Protein AF-A0A7W0UMM7-F1 (afdb_monomer_lite)

Foldseek 3Di:
DDPVVVVCVVCVVVVVVVVCVVCVVVVDDDDDLVCLLVVQLVVLVVQLVVLVVQLVVCLVVLNLLSNLLSLLSNLQSVLSNQLSCQRDPPNHHDDCSVVVSNVVSNVRSVVSNVVSVDDDDSVRSNVSSVCVVVSD

pLDDT: mean 94.92, std 5.72, range [56.31, 98.69]

Radius of gyration: 19.01 Å; chains: 1; bounding box: 50×21×58 Å

Secondary structure (DSSP, 8-state):
--HHHHHHHHHHHHHHHHHHHH-GGGS-----HHHHHHHHHHHHHHHHHHHHHHHHHHHHHT-HHHHHHHHHHHHHHHHHHHHHHT-BTTTBSS-HHHHHHHHHHHHHHHHHHHHHTS---HHHHHHHHHTHHHH-

Structure (mmCIF, N/CA/C/O backbone):
data_AF-A0A7W0UMM7-F1
#
_entry.id   AF-A0A7W0UMM7-F1
#
loop_
_atom_site.group_PDB
_atom_site.id
_atom_site.type_symbol
_atom_site.label_atom_id
_atom_site.label_alt_id
_atom_site.label_comp_id
_atom_site.label_asym_id
_atom_site.label_entity_id
_atom_site.label_seq_id
_atom_site.pdbx_PDB_ins_code
_atom_site.Cartn_x
_atom_site.Cartn_y
_atom_site.Cartn_z
_atom_site.occupancy
_atom_site.B_iso_or_equiv
_atom_site.auth_seq_id
_atom_site.auth_comp_id
_atom_site.auth_asym_id
_atom_site.auth_atom_id
_atom_site.pdbx_PDB_model_num
ATOM 1 N N . MET A 1 1 ? -28.914 4.547 -7.474 1.00 56.31 1 MET A N 1
ATOM 2 C CA . MET A 1 1 ? -27.833 3.928 -8.275 1.00 56.31 1 MET A CA 1
ATOM 3 C C . MET A 1 1 ? -28.280 2.514 -8.608 1.00 56.31 1 MET A C 1
ATOM 5 O O . MET A 1 1 ? -28.517 1.747 -7.685 1.00 56.31 1 MET A O 1
ATOM 9 N N . HIS A 1 2 ? -28.552 2.213 -9.879 1.00 72.81 2 HIS A N 1
ATOM 10 C CA . HIS A 1 2 ? -29.173 0.945 -10.286 1.00 72.81 2 HIS A CA 1
ATOM 11 C C . HIS A 1 2 ? -28.124 -0.168 -10.393 1.00 72.81 2 HIS A C 1
ATOM 13 O O . HIS A 1 2 ? -26.994 0.102 -10.780 1.00 72.81 2 HIS A O 1
ATOM 19 N N . ALA A 1 3 ? -28.489 -1.417 -10.091 1.00 77.25 3 ALA A N 1
ATOM 20 C CA . ALA A 1 3 ? -27.581 -2.573 -10.102 1.00 77.25 3 ALA A CA 1
ATOM 21 C C . ALA A 1 3 ? -26.721 -2.695 -11.382 1.00 77.25 3 ALA A C 1
ATOM 23 O O . ALA A 1 3 ? -25.572 -3.124 -11.310 1.00 77.25 3 ALA A O 1
ATOM 24 N N . GLY A 1 4 ? -27.227 -2.234 -12.532 1.00 80.69 4 GLY A N 1
ATOM 25 C CA . GLY A 1 4 ? -26.484 -2.200 -13.795 1.00 80.69 4 GLY A CA 1
ATOM 26 C C . GLY A 1 4 ? -25.197 -1.363 -13.768 1.00 80.69 4 GLY A C 1
ATOM 27 O O . GLY A 1 4 ? -24.229 -1.744 -14.418 1.00 80.69 4 GLY A O 1
ATOM 28 N N . SER A 1 5 ? -25.124 -0.281 -12.979 1.00 85.50 5 SER A N 1
ATOM 29 C CA . SER A 1 5 ? -23.888 0.514 -12.868 1.00 85.50 5 SER A CA 1
ATOM 30 C C . SER A 1 5 ? -22.787 -0.242 -12.126 1.00 85.50 5 SER A C 1
ATOM 32 O O . SER A 1 5 ? -21.617 -0.118 -12.467 1.00 85.50 5 SER A O 1
ATOM 34 N N . TRP A 1 6 ? -23.154 -1.059 -11.138 1.00 89.62 6 TRP A N 1
ATOM 35 C CA . TRP A 1 6 ? -22.200 -1.881 -10.393 1.00 89.62 6 TRP A CA 1
ATOM 36 C C . TRP A 1 6 ? -21.677 -3.042 -11.228 1.00 89.62 6 TRP A C 1
ATOM 38 O O . TRP A 1 6 ? -20.475 -3.291 -11.234 1.00 89.62 6 TRP A O 1
ATOM 48 N N . VAL A 1 7 ? -22.559 -3.699 -11.987 1.00 92.12 7 VAL A N 1
ATOM 49 C CA . VAL A 1 7 ? -22.153 -4.742 -12.938 1.00 92.12 7 VAL A CA 1
ATOM 50 C C . VAL A 1 7 ? -21.175 -4.174 -13.963 1.00 92.12 7 VAL A C 1
ATOM 52 O O . VAL A 1 7 ? -20.139 -4.784 -14.198 1.00 92.12 7 VAL A O 1
ATOM 55 N N . ALA A 1 8 ? -21.449 -2.988 -14.515 1.00 90.19 8 ALA A N 1
ATOM 56 C CA . ALA A 1 8 ? -20.543 -2.339 -15.458 1.00 90.19 8 ALA A CA 1
ATOM 57 C C . ALA A 1 8 ? -19.160 -2.052 -14.845 1.00 90.19 8 ALA A C 1
ATOM 59 O O . ALA A 1 8 ? -18.150 -2.373 -15.463 1.00 90.19 8 ALA A O 1
ATOM 60 N N . VAL A 1 9 ? -19.096 -1.510 -13.622 1.00 92.00 9 VAL A N 1
ATOM 61 C CA . VAL A 1 9 ? -17.823 -1.220 -12.933 1.00 92.00 9 VAL A CA 1
ATOM 62 C C . VAL A 1 9 ? -17.019 -2.493 -12.655 1.00 92.00 9 VAL A C 1
ATOM 64 O O . VAL A 1 9 ? -15.811 -2.510 -12.870 1.00 92.00 9 VAL A O 1
ATOM 67 N N . VAL A 1 10 ? -17.676 -3.567 -12.209 1.00 93.25 10 VAL A N 1
ATOM 68 C CA . VAL A 1 10 ? -17.012 -4.846 -11.903 1.00 93.25 10 VAL A CA 1
ATOM 69 C C . VAL A 1 10 ? -16.582 -5.580 -13.175 1.00 93.25 10 VAL A C 1
ATOM 71 O O . VAL A 1 10 ? -15.513 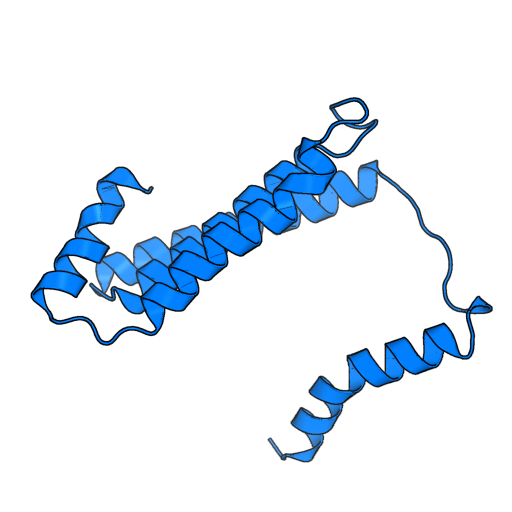-6.186 -13.204 1.00 93.25 10 VAL A O 1
ATOM 74 N N . ALA A 1 11 ? -17.389 -5.520 -14.236 1.00 95.19 11 ALA A N 1
ATOM 75 C CA . ALA A 1 11 ? -17.085 -6.175 -15.504 1.00 95.19 11 ALA A CA 1
ATOM 76 C C . ALA A 1 11 ? -16.024 -5.424 -16.321 1.00 95.19 11 ALA A C 1
ATOM 78 O O . ALA A 1 11 ? -15.288 -6.061 -17.070 1.00 95.19 11 ALA A O 1
ATOM 79 N N . ALA A 1 12 ? -15.913 -4.100 -16.173 1.00 95.56 12 ALA A N 1
ATOM 80 C CA . ALA A 1 12 ? -14.977 -3.265 -16.927 1.00 95.56 12 ALA A CA 1
ATOM 81 C C . ALA A 1 12 ? -13.528 -3.801 -16.972 1.00 95.56 12 ALA A C 1
ATOM 83 O O . ALA A 1 12 ? -13.017 -3.944 -18.084 1.00 95.56 12 ALA A O 1
ATOM 84 N N . PRO A 1 13 ? -12.858 -4.151 -15.850 1.00 94.31 13 PRO A N 1
ATOM 85 C CA . PRO A 1 13 ? -11.493 -4.683 -15.902 1.00 94.31 13 PRO A CA 1
ATOM 86 C C . PRO A 1 13 ? -11.396 -6.024 -16.643 1.00 94.31 13 PRO A C 1
ATOM 88 O O . PRO A 1 13 ? -10.423 -6.251 -17.356 1.00 94.31 13 PRO A O 1
ATOM 91 N N . LEU A 1 14 ? -12.407 -6.894 -16.535 1.00 96.69 14 LEU A N 1
ATOM 92 C CA . LEU A 1 14 ? -12.436 -8.179 -17.245 1.00 96.69 14 LEU A CA 1
ATOM 93 C C . LEU A 1 14 ? -12.659 -7.992 -18.749 1.00 96.69 14 LEU A C 1
ATOM 95 O O . LEU A 1 14 ? -12.030 -8.671 -19.556 1.00 96.69 14 LEU A O 1
ATOM 99 N N . VAL A 1 15 ? -13.534 -7.057 -19.129 1.00 95.94 15 VAL A N 1
ATOM 100 C CA . VAL A 1 15 ? -13.762 -6.685 -20.531 1.00 95.94 15 VAL A CA 1
ATOM 101 C C . VAL A 1 15 ? -12.495 -6.083 -21.127 1.00 95.94 15 VAL A C 1
ATOM 103 O O . VAL A 1 15 ? -12.089 -6.495 -22.209 1.00 95.94 15 VAL A O 1
ATOM 106 N N . LEU A 1 16 ? -11.843 -5.158 -20.417 1.00 94.44 16 LEU A N 1
ATOM 107 C CA . LEU A 1 16 ? -10.578 -4.569 -20.851 1.00 94.44 16 LEU A CA 1
ATOM 108 C C . LEU A 1 16 ? -9.497 -5.641 -21.026 1.00 94.44 16 LEU A C 1
ATOM 110 O O . LEU A 1 16 ? -8.862 -5.684 -22.074 1.00 94.44 16 LEU A O 1
ATOM 114 N N . LEU A 1 17 ? -9.343 -6.549 -20.057 1.00 94.81 17 LEU A N 1
ATOM 115 C CA . LEU A 1 17 ? -8.419 -7.677 -20.169 1.00 94.81 17 LEU A CA 1
ATOM 116 C C . LEU A 1 17 ? -8.727 -8.540 -21.402 1.00 94.81 17 LEU A C 1
ATOM 118 O O . LEU A 1 17 ? -7.828 -8.849 -22.177 1.00 94.81 17 LEU A O 1
ATOM 122 N N . GLY A 1 18 ? -9.997 -8.891 -21.624 1.00 96.50 18 GLY A N 1
ATOM 123 C CA . GLY A 1 18 ? -10.417 -9.654 -22.800 1.00 96.50 18 GLY A CA 1
ATOM 124 C C . GLY A 1 18 ? -10.115 -8.937 -24.120 1.00 96.50 18 GLY A C 1
ATOM 125 O O . GLY A 1 18 ? -9.688 -9.576 -25.079 1.00 96.50 18 GLY A O 1
ATOM 126 N N . LEU A 1 19 ? -10.282 -7.612 -24.165 1.00 96.06 19 LEU A N 1
ATOM 127 C CA . LEU A 1 19 ? -9.939 -6.790 -25.327 1.00 96.06 19 LEU A CA 1
ATOM 128 C C . LEU A 1 19 ? -8.431 -6.773 -25.595 1.00 96.06 19 LEU A C 1
ATOM 130 O O . LEU A 1 19 ? -8.038 -6.976 -26.742 1.00 96.06 19 LEU A O 1
ATOM 134 N N . LEU A 1 20 ? -7.602 -6.577 -24.563 1.00 94.56 20 LEU A N 1
ATOM 135 C CA . LEU A 1 20 ? -6.140 -6.578 -24.690 1.00 94.56 20 LEU A CA 1
ATOM 136 C C . LEU A 1 20 ? -5.626 -7.943 -25.168 1.00 94.56 20 LEU A C 1
ATOM 138 O O . LEU A 1 20 ? -4.843 -8.010 -26.112 1.00 94.56 20 LEU A O 1
ATOM 142 N N . LEU A 1 21 ? -6.154 -9.039 -24.611 1.00 95.44 21 LEU A N 1
ATOM 143 C CA . LEU A 1 21 ? -5.821 -10.399 -25.051 1.00 95.44 21 LEU A CA 1
ATOM 144 C C . LEU A 1 21 ? -6.257 -10.673 -26.500 1.00 95.44 21 LEU A C 1
ATOM 146 O O . LEU A 1 21 ? -5.540 -11.333 -27.249 1.00 95.44 21 LEU A O 1
ATOM 150 N N . ALA A 1 22 ? -7.427 -10.174 -26.912 1.00 97.38 22 ALA A N 1
ATOM 151 C CA . ALA A 1 22 ? -7.937 -10.356 -28.272 1.00 97.38 22 ALA A CA 1
ATOM 152 C C . ALA A 1 22 ? -7.240 -9.456 -29.306 1.00 97.38 22 ALA A C 1
ATOM 154 O O . ALA A 1 22 ? -7.233 -9.774 -30.499 1.00 97.38 22 ALA A O 1
ATOM 155 N N . ARG A 1 23 ? -6.694 -8.312 -28.880 1.00 96.12 23 ARG A N 1
ATOM 156 C CA . ARG A 1 23 ? -6.062 -7.304 -29.741 1.00 96.12 23 ARG A CA 1
ATOM 157 C C . ARG A 1 23 ? -4.750 -6.790 -29.132 1.00 96.12 23 ARG A C 1
ATOM 159 O O . ARG A 1 23 ? -4.676 -5.606 -28.822 1.00 96.12 23 ARG A O 1
ATOM 166 N N . PRO A 1 24 ? -3.680 -7.604 -29.072 1.00 92.00 24 PRO A N 1
ATOM 167 C CA . PRO A 1 24 ? -2.415 -7.195 -28.449 1.00 92.00 24 PRO A CA 1
ATOM 168 C C . PRO A 1 24 ? -1.807 -5.916 -29.040 1.00 92.00 24 PRO A C 1
ATOM 170 O O . PRO A 1 24 ? -1.120 -5.184 -28.353 1.00 92.00 24 PRO A O 1
ATOM 173 N N . ALA A 1 25 ? -2.108 -5.591 -30.303 1.00 92.50 25 ALA A N 1
ATOM 174 C CA . ALA A 1 25 ? -1.627 -4.372 -30.957 1.00 92.50 25 ALA A CA 1
ATOM 175 C C . ALA A 1 25 ? -2.121 -3.054 -30.320 1.00 92.50 25 ALA A C 1
ATOM 177 O O . ALA A 1 25 ? -1.598 -1.997 -30.664 1.00 92.50 25 ALA A O 1
ATOM 178 N N . ILE A 1 26 ? -3.143 -3.089 -29.454 1.00 92.44 26 ILE A N 1
ATOM 179 C CA . ILE A 1 26 ? -3.578 -1.906 -28.690 1.00 92.44 26 ILE A CA 1
ATOM 180 C C . ILE A 1 26 ? -2.856 -1.789 -27.339 1.00 92.44 26 ILE A C 1
ATOM 182 O O . ILE A 1 26 ? -2.980 -0.755 -26.686 1.00 92.44 26 ILE A O 1
ATOM 186 N N . ASP A 1 27 ? -2.132 -2.833 -26.926 1.00 89.81 27 ASP A N 1
ATOM 187 C CA . ASP A 1 27 ? -1.292 -2.846 -25.732 1.00 89.81 27 ASP A CA 1
ATOM 188 C C . ASP A 1 27 ? 0.075 -2.266 -26.105 1.00 89.81 27 ASP A C 1
ATOM 190 O O . ASP A 1 27 ? 0.967 -2.954 -26.599 1.00 89.81 27 ASP A O 1
ATOM 194 N N . LEU A 1 28 ? 0.179 -0.941 -26.020 1.00 88.12 28 LEU A N 1
ATOM 195 C CA . LEU A 1 28 ? 1.401 -0.231 -26.374 1.00 88.12 28 LEU A CA 1
ATOM 196 C C . LEU A 1 28 ? 2.399 -0.318 -25.221 1.00 88.12 28 LEU A C 1
ATOM 198 O O . LEU A 1 28 ? 2.102 0.120 -24.108 1.00 88.12 28 LEU A O 1
ATOM 202 N N . ASP A 1 29 ? 3.607 -0.788 -25.518 1.00 84.19 29 ASP A N 1
ATOM 203 C CA . ASP A 1 29 ? 4.694 -0.826 -24.547 1.00 84.19 29 ASP A CA 1
ATOM 204 C C . ASP A 1 29 ? 5.167 0.595 -24.221 1.00 84.19 29 ASP A C 1
ATOM 206 O O . ASP A 1 29 ? 5.786 1.289 -25.035 1.00 84.19 29 ASP A O 1
ATOM 210 N N . TRP A 1 30 ? 4.885 1.034 -22.998 1.00 87.56 30 TRP A N 1
ATOM 211 C CA . TRP A 1 30 ? 5.480 2.229 -22.421 1.00 87.56 30 TRP A CA 1
ATOM 212 C C . TRP A 1 30 ? 6.241 1.858 -21.154 1.00 87.56 30 TRP A C 1
ATOM 214 O O . TRP A 1 30 ? 5.651 1.638 -20.097 1.00 87.56 30 TRP A O 1
ATOM 224 N N . GLU A 1 31 ? 7.568 1.829 -21.258 1.00 87.62 31 GLU A N 1
ATOM 225 C CA . GLU A 1 31 ? 8.455 1.595 -20.123 1.00 87.62 31 GLU A CA 1
ATOM 226 C C . GLU A 1 31 ? 9.278 2.854 -19.828 1.00 87.62 31 GLU A C 1
ATOM 228 O O . GLU A 1 31 ? 10.081 3.315 -20.641 1.00 87.62 31 GLU A O 1
ATOM 233 N N . ASN A 1 32 ? 9.071 3.440 -18.646 1.00 94.25 32 ASN A N 1
ATOM 234 C CA . ASN A 1 32 ? 9.857 4.571 -18.164 1.00 94.25 32 ASN A CA 1
ATOM 235 C C . ASN A 1 32 ? 10.043 4.474 -16.644 1.00 94.25 32 ASN A C 1
ATOM 237 O O . ASN A 1 32 ? 9.127 4.751 -15.866 1.00 94.25 32 ASN A 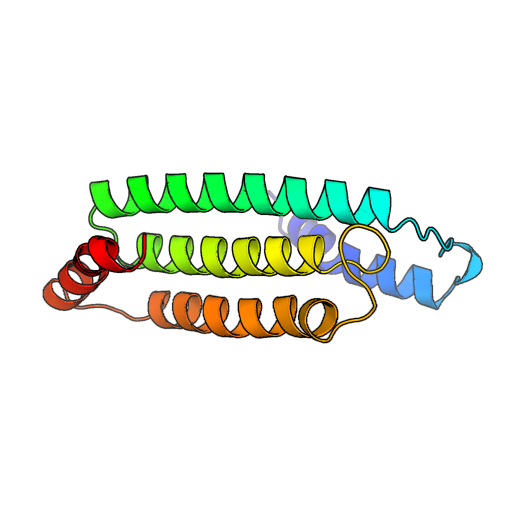O 1
ATOM 241 N N . GLN A 1 33 ? 11.247 4.089 -16.222 1.00 93.50 33 GLN A N 1
ATOM 242 C CA . GLN A 1 33 ?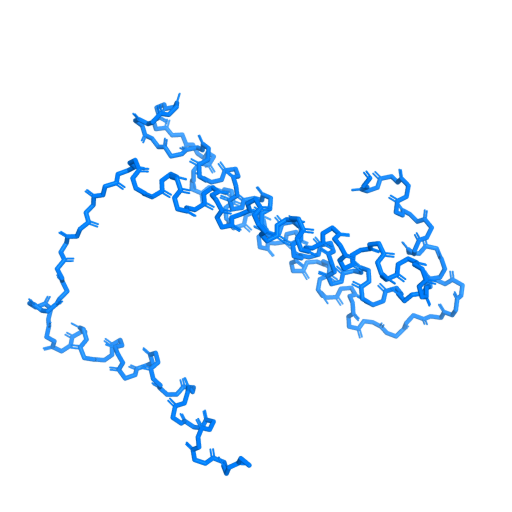 11.555 3.805 -14.818 1.00 93.50 33 GLN A CA 1
ATOM 243 C C . GLN A 1 33 ? 11.512 5.066 -13.941 1.00 93.50 33 GLN A C 1
ATOM 245 O O . GLN A 1 33 ? 11.075 5.000 -12.795 1.00 93.50 33 GLN A O 1
ATOM 250 N N . GLN A 1 34 ? 11.864 6.237 -14.479 1.00 96.44 34 GLN A N 1
ATOM 251 C CA . GLN A 1 34 ? 11.743 7.516 -13.774 1.00 96.44 34 GLN A CA 1
ATOM 252 C C . GLN A 1 34 ? 10.277 7.905 -13.556 1.00 96.44 34 GLN A C 1
ATOM 254 O O . GLN A 1 34 ? 9.917 8.351 -12.466 1.00 96.44 34 GLN A O 1
ATOM 259 N N . ALA A 1 35 ? 9.420 7.726 -14.564 1.00 96.62 35 ALA A N 1
ATOM 260 C CA . ALA A 1 35 ? 7.991 7.983 -14.433 1.00 96.62 35 ALA A CA 1
ATOM 261 C C . ALA A 1 35 ? 7.353 7.020 -13.422 1.00 96.62 35 ALA A C 1
ATOM 263 O O . ALA A 1 35 ? 6.642 7.477 -12.528 1.00 96.62 35 ALA A O 1
ATOM 264 N N . HIS A 1 36 ? 7.669 5.719 -13.502 1.00 95.75 36 HIS A N 1
ATOM 265 C CA . HIS A 1 36 ? 7.251 4.712 -12.517 1.00 95.75 36 HIS A CA 1
ATOM 266 C C . HIS A 1 36 ? 7.663 5.116 -11.101 1.00 95.75 36 HIS A C 1
ATOM 268 O O . HIS A 1 36 ? 6.817 5.193 -10.212 1.00 95.75 36 HIS A O 1
ATOM 274 N N . PHE A 1 37 ? 8.938 5.462 -10.905 1.00 97.62 37 PHE A N 1
ATOM 275 C CA . PHE A 1 37 ? 9.471 5.872 -9.610 1.00 97.62 37 PHE A CA 1
ATOM 276 C C . PHE A 1 37 ? 8.672 7.028 -9.001 1.00 97.62 37 PHE A C 1
ATOM 278 O O . PHE A 1 37 ? 8.166 6.904 -7.887 1.00 97.62 37 PHE A O 1
ATOM 285 N N . TRP A 1 38 ? 8.517 8.143 -9.722 1.00 98.19 38 TRP A N 1
ATOM 286 C CA . TRP A 1 38 ? 7.878 9.336 -9.160 1.00 98.19 38 TRP A CA 1
ATOM 287 C C . TRP A 1 38 ? 6.368 9.180 -8.983 1.00 98.19 38 TRP A C 1
ATOM 289 O O . TRP A 1 38 ? 5.829 9.637 -7.974 1.00 98.19 38 TRP A O 1
ATOM 299 N N . LEU A 1 39 ? 5.686 8.515 -9.921 1.00 98.00 39 LEU A N 1
ATOM 300 C CA . LEU A 1 39 ? 4.248 8.269 -9.818 1.00 98.00 39 LEU A CA 1
ATOM 301 C C . LEU A 1 39 ? 3.933 7.340 -8.646 1.00 98.00 39 LEU A C 1
ATOM 303 O O . LEU A 1 39 ? 3.079 7.663 -7.819 1.00 98.00 39 LEU A O 1
ATOM 307 N N . VAL A 1 40 ? 4.642 6.214 -8.544 1.00 97.94 40 VAL A N 1
ATOM 308 C CA . VAL A 1 40 ? 4.390 5.220 -7.497 1.00 97.94 40 VAL A CA 1
ATOM 309 C C . VAL A 1 40 ? 4.815 5.757 -6.132 1.00 97.94 40 VAL A C 1
ATOM 311 O O . VAL A 1 40 ? 4.056 5.620 -5.174 1.00 97.94 40 VAL A O 1
ATOM 314 N N . LEU A 1 41 ? 5.960 6.443 -6.030 1.00 98.44 41 LEU A N 1
ATOM 315 C CA . LEU A 1 41 ? 6.399 7.060 -4.775 1.00 98.44 41 LEU A CA 1
ATOM 316 C C . LEU A 1 41 ? 5.438 8.165 -4.315 1.00 98.44 41 LEU A C 1
ATOM 318 O O . LEU A 1 41 ? 5.085 8.219 -3.138 1.00 98.44 41 LEU A O 1
ATOM 322 N N . GLY A 1 42 ? 4.977 9.022 -5.232 1.00 98.69 42 GLY A N 1
ATOM 323 C CA . GLY A 1 42 ? 4.010 10.078 -4.929 1.00 98.69 42 GLY A CA 1
ATOM 324 C C . GLY A 1 42 ? 2.663 9.517 -4.466 1.00 98.69 42 GLY A C 1
ATOM 325 O O . GLY A 1 42 ? 2.124 9.957 -3.447 1.00 98.69 42 GLY A O 1
ATOM 326 N N . ALA A 1 43 ? 2.148 8.499 -5.161 1.00 98.44 43 ALA A N 1
ATOM 327 C CA . ALA A 1 43 ? 0.923 7.806 -4.771 1.00 98.44 43 ALA A CA 1
ATOM 328 C C . ALA A 1 43 ? 1.068 7.114 -3.406 1.00 98.44 43 ALA A C 1
ATOM 330 O O . ALA A 1 43 ? 0.186 7.244 -2.556 1.00 98.44 43 ALA A O 1
ATOM 331 N N . ALA A 1 44 ? 2.193 6.435 -3.166 1.00 98.56 44 ALA A N 1
ATOM 332 C CA . ALA A 1 44 ? 2.505 5.794 -1.893 1.00 98.56 44 ALA A CA 1
ATOM 333 C C . ALA A 1 44 ? 2.582 6.806 -0.741 1.00 98.56 44 ALA A C 1
ATOM 335 O O . ALA A 1 44 ? 1.985 6.582 0.313 1.00 98.56 44 ALA A O 1
ATOM 336 N N . ALA A 1 45 ? 3.256 7.941 -0.944 1.00 98.62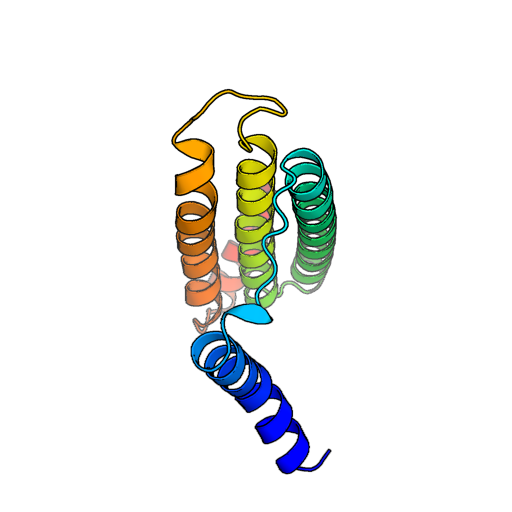 45 ALA A N 1
ATOM 337 C CA . ALA A 1 45 ? 3.366 9.001 0.054 1.00 98.62 45 ALA A CA 1
ATOM 338 C C . ALA A 1 45 ? 1.996 9.607 0.395 1.00 98.62 45 ALA A C 1
ATOM 340 O O . ALA A 1 45 ? 1.651 9.737 1.572 1.00 98.62 45 ALA A O 1
ATOM 341 N N . LEU A 1 46 ? 1.181 9.912 -0.622 1.00 98.69 46 LEU A N 1
ATOM 342 C CA . LEU A 1 46 ? -0.176 10.421 -0.427 1.00 98.69 46 LEU A CA 1
ATOM 343 C C . LEU A 1 46 ? -1.059 9.404 0.310 1.00 98.69 46 LEU A C 1
ATOM 345 O O . LEU A 1 46 ? -1.721 9.754 1.286 1.00 98.69 46 LEU A O 1
ATOM 349 N N . ALA A 1 47 ? -1.046 8.140 -0.116 1.00 98.12 47 ALA A N 1
ATOM 350 C CA . ALA A 1 47 ? -1.815 7.075 0.523 1.00 98.12 47 ALA A CA 1
ATOM 351 C C . ALA A 1 47 ? -1.376 6.841 1.977 1.00 98.12 47 ALA A C 1
ATOM 353 O O . ALA A 1 47 ? -2.226 6.685 2.853 1.00 98.12 47 ALA A O 1
ATOM 354 N N . THR A 1 48 ? -0.071 6.900 2.255 1.00 98.31 48 THR A N 1
ATOM 355 C CA . THR A 1 48 ? 0.473 6.803 3.617 1.00 98.31 48 THR A CA 1
ATOM 356 C C . THR A 1 48 ? -0.018 7.963 4.482 1.00 98.31 48 THR A C 1
ATOM 358 O O . THR A 1 48 ? -0.477 7.742 5.602 1.00 98.31 48 THR A O 1
ATOM 361 N N . ALA A 1 49 ? 0.006 9.196 3.963 1.00 98.31 49 ALA A N 1
ATOM 362 C CA . ALA A 1 49 ? -0.486 10.375 4.676 1.00 98.31 49 ALA A CA 1
ATOM 363 C C . ALA A 1 49 ? -1.993 10.288 4.979 1.00 98.31 49 ALA A C 1
ATOM 365 O O . ALA A 1 49 ? -2.429 10.605 6.088 1.00 98.31 49 ALA A O 1
ATOM 366 N N . LEU A 1 50 ? -2.795 9.808 4.023 1.00 98.19 50 LEU A N 1
ATOM 367 C CA . LEU A 1 50 ? -4.222 9.557 4.231 1.00 98.19 50 LEU A CA 1
ATOM 368 C C . LEU A 1 50 ? -4.451 8.442 5.259 1.00 98.19 50 LEU A C 1
ATOM 370 O O . LEU A 1 50 ? -5.256 8.615 6.174 1.00 98.19 50 LEU A O 1
ATOM 374 N N . GLY A 1 51 ? -3.711 7.335 5.171 1.00 97.69 51 GLY A N 1
ATOM 375 C CA . GLY A 1 51 ? -3.747 6.253 6.156 1.00 97.69 51 GLY A CA 1
ATOM 376 C C . GLY A 1 51 ? -3.403 6.749 7.562 1.00 97.69 51 GLY A C 1
ATOM 377 O O . GLY A 1 51 ? -4.109 6.442 8.524 1.00 97.69 51 GLY A O 1
ATOM 378 N N . TRP A 1 52 ? -2.390 7.609 7.683 1.00 98.00 52 TRP A N 1
ATOM 379 C CA . TRP A 1 52 ? -2.040 8.270 8.938 1.00 98.00 52 TRP A CA 1
ATOM 380 C C . TRP A 1 52 ? -3.176 9.151 9.470 1.00 98.00 52 TRP A C 1
ATOM 382 O O . TRP A 1 52 ? -3.529 9.072 10.650 1.00 98.00 52 TRP A O 1
ATOM 392 N N . ALA A 1 53 ? -3.803 9.959 8.612 1.00 98.12 53 ALA A N 1
ATOM 393 C CA . ALA A 1 53 ? -4.946 10.782 8.999 1.00 98.12 53 ALA A CA 1
ATOM 394 C C . ALA A 1 53 ? -6.125 9.925 9.502 1.00 98.12 53 ALA A C 1
ATOM 396 O O . ALA A 1 53 ? -6.733 10.246 10.529 1.00 98.12 53 ALA A O 1
ATOM 397 N N . VAL A 1 54 ? -6.404 8.794 8.841 1.00 98.00 54 VAL A N 1
ATOM 398 C CA . VAL A 1 54 ? -7.412 7.818 9.285 1.00 98.00 54 VAL A CA 1
ATOM 399 C C . VAL A 1 54 ? -7.026 7.209 10.633 1.00 98.00 54 VAL A C 1
ATOM 401 O O . VAL A 1 54 ? -7.879 7.123 11.513 1.00 98.00 54 VAL A O 1
ATOM 404 N N . SER A 1 55 ? -5.755 6.867 10.849 1.00 97.62 55 SER A N 1
ATOM 405 C CA . SER A 1 55 ? -5.261 6.375 12.142 1.00 97.62 55 SER A CA 1
ATOM 406 C C . SER A 1 55 ? -5.504 7.387 13.266 1.00 97.62 55 SER A C 1
ATOM 408 O O . SER A 1 55 ? -6.057 7.050 14.317 1.00 97.62 55 SER A O 1
ATOM 410 N N . VAL A 1 56 ? -5.173 8.664 13.047 1.00 97.56 56 VAL A N 1
ATOM 411 C CA . VAL A 1 56 ? -5.457 9.739 14.012 1.00 97.56 56 VAL A CA 1
ATOM 412 C C . VAL A 1 56 ? -6.955 9.809 14.322 1.00 97.56 56 VAL A C 1
ATOM 414 O O . VAL A 1 56 ? -7.342 9.877 15.493 1.00 97.56 56 VAL A O 1
ATOM 417 N N . ALA A 1 57 ? -7.803 9.757 13.296 1.00 97.50 57 ALA A N 1
ATOM 418 C CA . ALA A 1 57 ? -9.252 9.786 13.446 1.00 97.50 57 ALA A CA 1
ATOM 419 C C . ALA A 1 57 ? -9.799 8.553 14.195 1.00 97.50 57 ALA A C 1
ATOM 421 O O . ALA A 1 57 ? -10.690 8.699 15.037 1.00 97.50 57 ALA A O 1
ATOM 422 N N . ALA A 1 58 ? -9.252 7.365 13.930 1.00 97.12 58 ALA A N 1
ATOM 423 C CA . ALA A 1 58 ? -9.616 6.113 14.585 1.00 97.12 58 ALA A CA 1
ATOM 424 C C . ALA A 1 58 ? -9.279 6.139 16.078 1.00 97.12 58 ALA A C 1
ATOM 426 O O . ALA A 1 58 ? -10.132 5.839 16.916 1.00 97.12 58 ALA A O 1
ATOM 427 N N . ARG A 1 59 ? -8.073 6.605 16.431 1.00 95.94 59 ARG A N 1
ATOM 428 C CA . ARG A 1 59 ? -7.637 6.744 17.830 1.00 95.94 59 ARG A CA 1
ATOM 429 C C . ARG A 1 59 ? -8.514 7.719 18.609 1.00 95.94 59 ARG A C 1
ATOM 431 O O . ARG A 1 59 ? -8.937 7.400 19.717 1.00 95.94 59 ARG A O 1
ATOM 438 N N . ARG A 1 60 ? -8.863 8.868 18.014 1.00 96.06 60 ARG A N 1
ATOM 439 C CA . ARG A 1 60 ? -9.773 9.852 18.636 1.00 96.06 60 ARG A CA 1
ATOM 440 C C . ARG A 1 60 ? -11.160 9.272 18.921 1.00 96.06 60 ARG A C 1
ATOM 442 O O . ARG A 1 60 ? -11.760 9.608 19.937 1.00 96.06 60 ARG A O 1
ATOM 449 N N . ARG A 1 61 ? -11.658 8.392 18.047 1.00 95.44 61 ARG A N 1
ATOM 450 C CA . ARG A 1 61 ? -12.951 7.707 18.214 1.00 95.44 61 ARG A CA 1
ATOM 451 C C . ARG A 1 61 ? -12.87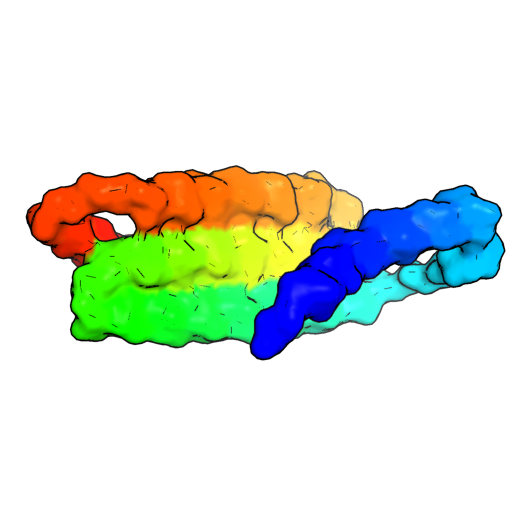2 6.423 19.041 1.00 95.44 61 ARG A C 1
ATOM 453 O O . ARG A 1 61 ? -13.914 5.858 19.349 1.00 95.44 61 ARG A O 1
ATOM 460 N N . ARG A 1 62 ? -11.666 5.983 19.424 1.00 95.06 62 ARG A N 1
ATOM 461 C CA . ARG A 1 62 ? -11.408 4.671 20.045 1.00 95.06 62 ARG A CA 1
ATOM 462 C C . ARG A 1 62 ? -11.959 3.510 19.204 1.00 95.06 62 ARG A C 1
ATOM 464 O O . ARG A 1 62 ? -12.425 2.510 19.742 1.00 95.06 62 ARG A O 1
ATOM 471 N N . ASP A 1 63 ? -11.884 3.652 17.883 1.00 97.00 63 ASP A N 1
ATOM 472 C CA . ASP A 1 63 ? -12.341 2.649 16.925 1.00 97.00 63 ASP A CA 1
ATOM 473 C C . ASP A 1 63 ? -11.174 1.737 16.523 1.00 97.00 63 ASP A C 1
ATOM 475 O O . ASP A 1 63 ? -10.332 2.090 15.693 1.00 97.00 63 ASP A O 1
ATOM 479 N N . ALA A 1 64 ? -11.115 0.556 17.142 1.00 97.38 64 ALA A N 1
ATOM 480 C CA . ALA A 1 64 ? -10.063 -0.426 16.893 1.00 97.38 64 ALA A CA 1
ATOM 481 C C . ALA A 1 64 ? -10.102 -0.994 15.468 1.00 97.38 64 ALA A C 1
ATOM 483 O O . ALA A 1 64 ? -9.051 -1.250 14.883 1.00 97.38 64 ALA A O 1
ATOM 484 N N . ARG A 1 65 ? -11.299 -1.166 14.892 1.00 97.50 65 ARG A N 1
ATOM 485 C CA . ARG A 1 65 ? -11.462 -1.695 13.534 1.00 97.50 65 ARG A CA 1
ATOM 486 C C . ARG A 1 65 ? -10.905 -0.704 12.526 1.00 97.50 65 ARG A C 1
ATOM 488 O O . ARG A 1 65 ? -10.083 -1.077 11.693 1.00 97.50 65 ARG A O 1
ATOM 495 N N . LEU A 1 66 ? -11.304 0.562 12.638 1.00 97.50 66 LEU A N 1
ATOM 496 C CA . LEU A 1 66 ? -10.806 1.612 11.756 1.00 97.50 66 LEU A CA 1
ATOM 497 C C . LEU A 1 66 ? -9.293 1.815 11.917 1.00 97.50 66 LEU A C 1
ATOM 499 O O . LEU A 1 66 ? -8.600 2.057 10.932 1.00 97.50 66 LEU A O 1
ATOM 503 N N . PHE A 1 67 ? -8.766 1.662 13.136 1.00 98.31 67 PHE A N 1
ATOM 504 C CA . PHE A 1 67 ? -7.328 1.726 13.381 1.00 98.31 67 PHE A CA 1
ATOM 505 C C . PHE A 1 67 ? -6.576 0.587 12.674 1.00 98.31 67 PHE A C 1
ATOM 507 O O . PHE A 1 67 ? -5.613 0.855 11.960 1.00 98.31 67 PHE A O 1
ATOM 514 N N . LEU A 1 68 ? -7.045 -0.660 12.777 1.00 98.38 68 LEU A N 1
ATOM 515 C CA . LEU A 1 68 ? -6.445 -1.798 12.067 1.00 98.38 68 LEU A CA 1
ATOM 516 C C . LEU A 1 68 ? -6.503 -1.624 10.544 1.00 98.38 68 LEU A C 1
ATOM 518 O O . LEU A 1 68 ? -5.504 -1.843 9.867 1.00 98.38 68 LEU A O 1
ATOM 522 N N . ILE A 1 69 ? -7.629 -1.148 10.005 1.00 98.19 69 ILE A N 1
ATOM 523 C CA . ILE A 1 69 ? -7.733 -0.815 8.577 1.00 98.19 69 ILE A CA 1
ATOM 524 C C . ILE A 1 69 ? -6.719 0.266 8.191 1.00 98.19 69 ILE A C 1
ATOM 526 O O . ILE A 1 69 ? -6.042 0.134 7.175 1.00 98.19 69 ILE A O 1
ATOM 530 N N . SER A 1 70 ? -6.548 1.307 9.011 1.00 98.25 70 SER A N 1
ATOM 531 C CA . SER A 1 70 ? -5.551 2.348 8.738 1.00 98.25 70 SER A CA 1
ATOM 532 C C . SER A 1 70 ? -4.122 1.796 8.688 1.00 98.25 70 SER A C 1
ATOM 534 O O . SER A 1 70 ? -3.362 2.169 7.798 1.00 98.25 70 SER A O 1
ATOM 536 N N . LEU A 1 71 ? -3.778 0.847 9.567 1.00 98.38 71 LEU A N 1
ATOM 537 C CA . LEU A 1 71 ? -2.486 0.160 9.544 1.00 98.38 71 LEU A CA 1
ATOM 538 C C . LEU A 1 71 ? -2.331 -0.727 8.309 1.00 98.38 71 LEU A C 1
ATOM 540 O O . LEU A 1 71 ? -1.247 -0.761 7.739 1.00 98.38 71 LEU A O 1
ATOM 544 N N . ALA A 1 72 ? -3.399 -1.387 7.851 1.00 98.38 72 ALA A N 1
ATOM 545 C CA . ALA A 1 72 ? -3.374 -2.141 6.600 1.00 98.38 72 ALA A CA 1
ATOM 546 C C . ALA A 1 72 ? -3.028 -1.232 5.406 1.00 98.38 72 ALA A C 1
ATOM 548 O O . ALA A 1 72 ? -2.144 -1.558 4.613 1.00 98.38 72 ALA A O 1
ATOM 549 N N . PHE A 1 73 ? -3.660 -0.056 5.318 1.00 97.62 73 PHE A N 1
ATOM 550 C CA . PHE A 1 73 ? -3.362 0.933 4.278 1.00 97.62 73 PHE A CA 1
ATOM 551 C C . PHE A 1 73 ? -1.940 1.483 4.385 1.00 97.62 73 PHE A C 1
ATOM 553 O O . PHE A 1 73 ? -1.244 1.547 3.372 1.00 97.62 73 PHE A O 1
ATOM 560 N N . ILE A 1 74 ? -1.485 1.853 5.586 1.00 98.44 74 ILE A N 1
ATOM 561 C CA . ILE A 1 74 ? -0.118 2.350 5.807 1.00 98.44 74 ILE A CA 1
ATOM 562 C C . ILE A 1 74 ? 0.908 1.269 5.462 1.00 98.44 74 ILE A C 1
ATOM 564 O O . ILE A 1 74 ? 1.886 1.568 4.791 1.00 98.44 74 ILE A O 1
ATOM 568 N N . ALA A 1 75 ? 0.686 0.013 5.857 1.00 98.50 75 ALA A N 1
ATOM 569 C CA . ALA A 1 75 ? 1.580 -1.086 5.512 1.00 98.50 75 ALA A CA 1
ATOM 570 C C . ALA A 1 75 ? 1.645 -1.274 3.992 1.00 98.50 75 ALA A C 1
ATOM 572 O O . ALA A 1 75 ? 2.725 -1.221 3.410 1.00 98.50 75 ALA A O 1
ATOM 573 N N . SER A 1 76 ? 0.495 -1.410 3.327 1.00 98.31 76 SER A N 1
ATOM 574 C CA . SER A 1 76 ? 0.456 -1.591 1.874 1.00 98.31 76 SER A CA 1
ATOM 575 C C . SER A 1 76 ? 1.104 -0.422 1.125 1.00 98.31 76 SER A C 1
ATOM 577 O O . SER A 1 76 ? 1.879 -0.650 0.200 1.00 98.31 76 SER A O 1
ATOM 579 N N . SER A 1 77 ? 0.809 0.823 1.510 1.00 98.44 77 SER A N 1
ATOM 580 C CA . SER A 1 77 ? 1.361 2.012 0.846 1.00 98.44 77 SER A CA 1
ATOM 581 C C . SER A 1 77 ? 2.829 2.264 1.192 1.00 98.44 77 SER A C 1
ATOM 583 O O . SER A 1 77 ? 3.595 2.636 0.311 1.00 98.44 77 SER A O 1
ATOM 585 N N . GLY A 1 78 ? 3.261 1.986 2.421 1.00 98.31 78 GLY A N 1
ATOM 586 C CA . GLY A 1 78 ? 4.664 2.068 2.821 1.00 98.31 78 GLY A CA 1
ATOM 587 C C . GLY A 1 78 ? 5.532 1.091 2.030 1.00 98.31 78 GLY A C 1
ATOM 588 O O . GLY A 1 78 ? 6.548 1.489 1.467 1.00 98.31 78 GLY A O 1
ATOM 589 N N . PHE A 1 79 ? 5.097 -0.164 1.894 1.00 98.62 79 PHE A N 1
ATOM 590 C CA . PHE A 1 79 ? 5.787 -1.150 1.059 1.00 98.62 79 PHE A CA 1
ATOM 591 C C . PHE A 1 79 ? 5.711 -0.826 -0.440 1.00 98.62 79 PHE A C 1
ATOM 593 O O . PHE A 1 79 ? 6.686 -1.057 -1.149 1.00 98.62 79 PHE A O 1
ATOM 600 N N . LEU A 1 80 ? 4.622 -0.220 -0.924 1.00 98.25 80 LEU A N 1
ATOM 601 C CA . LEU A 1 80 ? 4.570 0.327 -2.285 1.00 98.25 80 LEU A CA 1
ATOM 602 C C . LEU A 1 80 ? 5.604 1.453 -2.482 1.00 98.25 80 LEU A C 1
ATOM 604 O O . LEU A 1 80 ? 6.253 1.531 -3.522 1.00 98.25 80 LEU A O 1
ATOM 608 N N . GLY A 1 81 ? 5.807 2.292 -1.465 1.00 98.38 81 GLY A N 1
ATOM 609 C CA . GLY A 1 81 ? 6.873 3.290 -1.443 1.00 98.38 81 GLY A CA 1
ATOM 610 C C . GLY A 1 81 ? 8.261 2.650 -1.473 1.00 98.38 81 GLY A C 1
ATOM 611 O O . GLY A 1 81 ? 9.108 3.082 -2.246 1.00 98.38 81 GLY A O 1
ATOM 612 N N . LEU A 1 82 ? 8.486 1.578 -0.703 1.00 98.31 82 LEU A N 1
ATOM 613 C CA . LEU A 1 82 ? 9.735 0.807 -0.757 1.00 98.31 82 LEU A CA 1
ATOM 614 C C . LEU A 1 82 ? 9.968 0.183 -2.138 1.00 98.31 82 LEU A C 1
ATOM 616 O O . LEU A 1 82 ? 11.089 0.233 -2.631 1.00 98.31 82 LEU A O 1
ATOM 620 N N . HIS A 1 83 ? 8.925 -0.346 -2.782 1.00 98.19 83 HIS A N 1
ATOM 621 C CA . HIS A 1 83 ? 8.988 -0.830 -4.162 1.00 98.19 83 HIS A CA 1
ATOM 622 C C . HIS A 1 83 ? 9.429 0.288 -5.117 1.00 98.19 83 HIS A C 1
ATOM 624 O O . HIS A 1 83 ? 10.358 0.095 -5.896 1.00 98.19 83 HIS A O 1
ATOM 630 N N . ALA A 1 84 ? 8.832 1.480 -5.008 1.00 97.94 84 ALA A N 1
ATOM 631 C CA . ALA A 1 84 ? 9.234 2.627 -5.817 1.00 97.94 84 ALA A CA 1
ATOM 632 C C . ALA A 1 84 ? 10.698 3.016 -5.565 1.00 97.94 84 ALA A C 1
ATOM 634 O O . ALA A 1 84 ? 11.464 3.139 -6.516 1.00 97.94 84 ALA A O 1
ATOM 635 N N . LEU A 1 85 ? 11.120 3.126 -4.300 1.00 98.06 85 LEU A N 1
ATOM 636 C CA . LEU A 1 85 ? 12.510 3.427 -3.933 1.00 98.06 85 LEU A CA 1
ATOM 637 C C . LEU A 1 85 ? 13.501 2.369 -4.437 1.00 98.06 85 LEU A C 1
ATOM 639 O O . LEU A 1 85 ? 14.648 2.695 -4.735 1.00 98.06 85 LEU A O 1
ATOM 643 N N . ALA A 1 86 ? 13.049 1.121 -4.554 1.00 98.00 86 ALA A N 1
ATOM 644 C CA . ALA A 1 86 ? 13.823 -0.000 -5.056 1.00 98.00 86 ALA A CA 1
ATOM 645 C C . ALA A 1 86 ? 13.842 -0.120 -6.589 1.00 98.00 86 ALA A C 1
ATOM 647 O O . ALA A 1 86 ? 14.503 -1.026 -7.097 1.00 98.00 86 ALA A O 1
ATOM 648 N N . THR A 1 87 ? 13.156 0.765 -7.324 1.00 97.12 87 THR A N 1
ATOM 649 C CA . THR A 1 87 ? 13.131 0.749 -8.797 1.00 97.12 87 THR A CA 1
ATOM 650 C C . THR A 1 87 ? 14.560 0.785 -9.349 1.00 97.12 87 THR A C 1
ATOM 652 O O . THR A 1 87 ? 15.297 1.741 -9.059 1.00 97.12 87 THR A O 1
ATOM 655 N N . PRO A 1 88 ? 14.974 -0.231 -10.133 1.00 96.38 88 PRO A N 1
ATOM 656 C CA . PRO A 1 88 ? 16.297 -0.254 -10.737 1.00 96.38 88 PRO A CA 1
ATOM 657 C C . PRO A 1 88 ? 16.564 0.983 -11.604 1.00 96.38 88 PRO A C 1
ATOM 659 O O . PRO A 1 88 ? 15.641 1.592 -12.133 1.00 96.38 88 PRO A O 1
ATOM 662 N N . SER A 1 89 ? 17.840 1.346 -11.737 1.00 95.62 89 SER A N 1
ATOM 663 C CA . SER A 1 89 ? 18.365 2.472 -12.534 1.00 95.62 89 SER A CA 1
ATOM 664 C C . SER A 1 89 ? 18.005 3.894 -12.076 1.00 95.62 89 SER A C 1
ATOM 666 O O . SER A 1 89 ? 18.567 4.852 -12.608 1.00 95.62 89 SER A O 1
ATOM 668 N N . VAL A 1 90 ? 17.139 4.059 -11.069 1.00 95.69 90 VAL A N 1
ATOM 669 C CA . VAL A 1 90 ? 16.840 5.383 -10.494 1.00 95.69 90 VAL A CA 1
ATOM 670 C C . VAL A 1 90 ? 17.727 5.669 -9.286 1.00 95.69 90 VAL A C 1
ATOM 672 O O . VAL A 1 90 ? 18.528 6.600 -9.320 1.00 95.69 90 VAL A O 1
ATOM 675 N N . LEU A 1 91 ? 17.599 4.862 -8.227 1.00 96.06 91 LEU A N 1
ATOM 676 C CA . LEU A 1 91 ? 18.412 4.982 -7.008 1.00 96.06 91 LEU A CA 1
ATOM 677 C C . LEU A 1 91 ? 19.312 3.767 -6.768 1.00 96.06 91 LEU A C 1
ATOM 679 O O . LEU A 1 91 ? 20.388 3.912 -6.192 1.00 96.06 91 LEU A O 1
ATOM 683 N N . LEU A 1 92 ? 18.875 2.577 -7.188 1.00 95.88 92 LEU A N 1
ATOM 684 C CA . LEU A 1 92 ? 19.544 1.303 -6.924 1.00 95.88 92 LEU A CA 1
ATOM 685 C C . LEU A 1 92 ? 19.767 0.515 -8.224 1.00 95.88 92 LEU A C 1
ATOM 687 O O . LEU A 1 92 ? 19.117 0.755 -9.242 1.00 95.88 92 LEU A O 1
ATOM 691 N N . GLY A 1 93 ? 20.677 -0.460 -8.185 1.00 96.75 93 GLY A N 1
ATOM 692 C CA . GLY A 1 93 ? 20.762 -1.506 -9.209 1.00 96.75 93 GLY A CA 1
ATOM 693 C C . GLY A 1 93 ? 19.651 -2.561 -9.060 1.00 96.75 93 GLY A C 1
ATOM 694 O O . GLY A 1 93 ? 18.802 -2.438 -8.171 1.00 96.75 93 GLY A O 1
ATOM 695 N N . PRO A 1 94 ? 19.657 -3.620 -9.891 1.00 96.25 94 PRO A N 1
ATOM 696 C CA . PRO A 1 94 ? 18.760 -4.764 -9.727 1.00 96.25 94 PRO A CA 1
ATOM 697 C C . PRO A 1 94 ? 18.832 -5.328 -8.305 1.00 96.25 94 PRO A C 1
ATOM 699 O O . PRO A 1 94 ? 19.920 -5.535 -7.766 1.00 96.25 94 PRO A O 1
ATOM 702 N N . ASN A 1 95 ? 17.678 -5.541 -7.674 1.00 97.06 95 ASN A N 1
ATOM 703 C CA . ASN A 1 95 ? 17.609 -5.938 -6.273 1.00 97.06 95 ASN A CA 1
ATOM 704 C C . ASN A 1 95 ? 16.310 -6.695 -5.968 1.00 97.06 95 ASN A C 1
ATOM 706 O O . ASN A 1 95 ? 15.264 -6.412 -6.547 1.00 97.06 95 ASN A O 1
ATOM 710 N N . ALA A 1 96 ? 16.364 -7.611 -4.998 1.00 96.69 96 ALA A N 1
ATOM 711 C CA . ALA A 1 96 ? 15.195 -8.381 -4.568 1.00 96.69 96 ALA A CA 1
ATOM 712 C C . ALA A 1 96 ? 14.128 -7.522 -3.865 1.00 96.69 96 ALA A C 1
ATOM 714 O O . ALA A 1 96 ? 12.968 -7.917 -3.790 1.00 96.69 96 ALA A O 1
ATOM 715 N N . GLY A 1 97 ? 14.501 -6.347 -3.343 1.00 95.62 97 GLY A N 1
ATOM 716 C CA . GLY A 1 97 ? 13.569 -5.431 -2.687 1.00 95.62 97 GLY A CA 1
ATOM 717 C C . GLY A 1 97 ? 12.464 -4.958 -3.630 1.00 95.62 97 GLY A C 1
ATOM 718 O O . GLY A 1 97 ? 11.304 -4.928 -3.230 1.00 95.62 97 GLY A O 1
ATOM 719 N N . PHE A 1 98 ? 12.801 -4.677 -4.890 1.00 96.44 98 PHE A N 1
ATOM 720 C CA . PHE A 1 98 ? 11.835 -4.290 -5.917 1.00 96.44 98 PHE A CA 1
ATOM 721 C C . PHE A 1 98 ? 10.754 -5.359 -6.122 1.00 96.44 98 PHE A C 1
ATOM 723 O O . PHE A 1 98 ? 9.566 -5.041 -6.133 1.00 96.44 98 PHE A O 1
ATOM 730 N N . GLU A 1 99 ? 11.150 -6.629 -6.214 1.00 95.81 99 GLU A N 1
ATOM 731 C CA . GLU A 1 99 ? 10.230 -7.748 -6.451 1.00 95.81 99 GLU A CA 1
ATOM 732 C C . GLU A 1 99 ? 9.441 -8.144 -5.193 1.00 95.81 99 GLU A C 1
ATOM 734 O O . GLU A 1 99 ? 8.261 -8.485 -5.272 1.00 95.81 99 GLU A O 1
ATOM 739 N N . LEU A 1 100 ? 10.074 -8.085 -4.015 1.00 97.81 100 LEU A N 1
ATOM 740 C CA . LEU A 1 100 ? 9.502 -8.604 -2.770 1.00 97.81 100 LEU A CA 1
ATOM 741 C C . LEU A 1 100 ? 8.708 -7.575 -1.960 1.00 97.81 100 LEU A C 1
ATOM 743 O O . LEU A 1 100 ? 7.882 -7.973 -1.138 1.00 97.81 100 LEU A O 1
ATOM 747 N N . ALA A 1 101 ? 8.924 -6.271 -2.159 1.00 97.81 101 ALA A N 1
ATOM 748 C CA . ALA A 1 101 ? 8.275 -5.246 -1.343 1.00 97.81 101 ALA A CA 1
ATOM 749 C C . ALA A 1 101 ? 6.742 -5.324 -1.423 1.00 97.81 101 ALA A C 1
ATOM 751 O O . ALA A 1 101 ? 6.078 -5.383 -0.389 1.00 97.81 101 ALA A O 1
ATOM 752 N N . THR A 1 102 ? 6.172 -5.402 -2.627 1.00 96.69 102 THR A N 1
ATOM 753 C CA . THR A 1 102 ? 4.715 -5.484 -2.818 1.00 96.69 102 THR A CA 1
ATOM 754 C C . THR A 1 102 ? 4.089 -6.725 -2.166 1.00 96.69 102 THR A C 1
ATOM 756 O O . THR A 1 102 ? 3.178 -6.550 -1.354 1.00 96.69 102 THR A O 1
ATOM 759 N N . PRO A 1 103 ? 4.540 -7.971 -2.433 1.00 97.81 103 PRO A N 1
ATOM 760 C CA . PRO A 1 103 ? 3.946 -9.142 -1.791 1.00 97.81 103 PRO A CA 1
ATOM 761 C C . PRO A 1 103 ? 4.139 -9.140 -0.268 1.00 97.81 103 PRO A C 1
ATOM 763 O O . PRO A 1 103 ? 3.196 -9.465 0.454 1.00 97.81 103 PRO A O 1
ATOM 766 N N . ALA A 1 104 ? 5.300 -8.714 0.241 1.00 98.25 104 ALA A N 1
ATOM 767 C CA . ALA A 1 104 ? 5.519 -8.588 1.683 1.00 98.25 104 ALA A CA 1
ATOM 768 C C . ALA A 1 104 ? 4.542 -7.583 2.318 1.00 98.25 104 ALA A C 1
ATOM 770 O O . ALA A 1 104 ? 3.895 -7.888 3.324 1.00 98.25 104 ALA A O 1
ATOM 771 N N . GLY A 1 105 ? 4.374 -6.417 1.691 1.00 98.06 105 GLY A N 1
ATOM 772 C CA . GLY A 1 105 ? 3.421 -5.400 2.118 1.00 98.06 105 GLY A CA 1
ATOM 773 C C . GLY A 1 105 ? 1.981 -5.894 2.127 1.00 98.06 105 GLY A C 1
ATOM 774 O O . GLY A 1 105 ? 1.261 -5.640 3.090 1.00 98.06 105 GLY A O 1
ATOM 775 N N . LEU A 1 106 ? 1.572 -6.646 1.102 1.00 98.12 106 LEU A N 1
ATOM 776 C CA . LEU A 1 106 ? 0.233 -7.231 1.018 1.00 98.12 106 LEU A CA 1
ATOM 777 C C . LEU A 1 106 ? -0.018 -8.280 2.101 1.00 98.12 106 LEU A C 1
ATOM 779 O O . LEU A 1 106 ? -1.108 -8.302 2.666 1.00 98.12 106 LEU A O 1
ATOM 783 N N . VAL A 1 107 ? 0.971 -9.114 2.437 1.00 98.62 107 VAL A N 1
ATOM 784 C CA . VAL A 1 107 ? 0.845 -10.070 3.549 1.00 98.62 107 VAL A CA 1
ATOM 785 C C . VAL A 1 107 ? 0.641 -9.325 4.867 1.00 98.62 107 VAL A C 1
ATOM 787 O O . VAL A 1 107 ? -0.318 -9.604 5.585 1.00 98.62 107 VAL A O 1
ATOM 790 N N . VAL A 1 108 ? 1.486 -8.334 5.170 1.00 98.44 108 VAL A N 1
ATOM 791 C CA . VAL A 1 108 ? 1.375 -7.541 6.407 1.00 98.44 108 VAL A CA 1
ATOM 792 C C . VAL A 1 108 ? 0.047 -6.781 6.464 1.00 98.44 108 VAL A C 1
ATOM 794 O O . VAL A 1 108 ? -0.653 -6.824 7.476 1.00 98.44 108 VAL A O 1
ATOM 797 N N . ALA A 1 109 ? -0.343 -6.125 5.370 1.00 98.50 109 ALA A N 1
ATOM 798 C CA . ALA A 1 109 ? -1.623 -5.433 5.268 1.00 98.50 109 ALA A CA 1
ATOM 799 C C . ALA A 1 109 ? -2.808 -6.397 5.426 1.00 98.50 109 ALA A C 1
ATOM 801 O O . ALA A 1 109 ? -3.771 -6.086 6.128 1.00 98.50 109 ALA A O 1
ATOM 802 N N . GLY A 1 110 ? -2.714 -7.588 4.832 1.00 98.56 110 GLY A N 1
ATOM 803 C CA . GLY A 1 110 ? -3.699 -8.656 4.943 1.00 98.56 110 GLY A CA 1
ATOM 804 C C . GLY A 1 110 ? -3.897 -9.127 6.381 1.00 98.56 110 GLY A C 1
ATOM 805 O O . GLY A 1 110 ? -5.036 -9.320 6.796 1.00 98.56 110 GLY A O 1
ATOM 806 N N . LEU A 1 111 ? -2.827 -9.229 7.177 1.00 98.56 111 LEU A N 1
ATOM 807 C CA . LEU A 1 111 ? -2.927 -9.558 8.604 1.00 98.56 111 LEU A CA 1
ATOM 808 C C . LEU A 1 111 ? -3.721 -8.497 9.379 1.00 98.56 111 LEU A C 1
ATOM 810 O O . LEU A 1 111 ? -4.604 -8.844 10.164 1.00 98.56 111 LEU A O 1
ATOM 814 N N . PHE A 1 112 ? -3.460 -7.210 9.136 1.00 98.44 112 PHE A N 1
ATOM 815 C CA . PHE A 1 112 ? -4.229 -6.128 9.758 1.00 98.44 112 PHE A CA 1
ATOM 816 C C . PHE A 1 112 ? -5.690 -6.112 9.296 1.00 98.44 112 PHE A C 1
ATOM 818 O O . PHE A 1 112 ? -6.596 -5.955 10.117 1.00 98.44 112 PHE A O 1
ATOM 825 N N . ALA A 1 113 ? -5.936 -6.320 8.001 1.00 98.25 113 ALA A N 1
ATOM 826 C CA . ALA A 1 113 ? -7.282 -6.394 7.446 1.00 98.25 113 ALA A CA 1
ATOM 827 C C . ALA A 1 113 ? -8.070 -7.584 8.021 1.00 98.25 113 ALA A C 1
ATOM 829 O O . ALA A 1 113 ? -9.209 -7.409 8.453 1.00 98.25 113 ALA A O 1
ATOM 830 N N . ALA A 1 114 ? -7.456 -8.764 8.118 1.00 98.12 114 ALA A N 1
ATOM 831 C CA . ALA A 1 114 ? -8.058 -9.943 8.735 1.00 98.12 114 ALA A CA 1
ATOM 832 C C . ALA A 1 114 ? -8.330 -9.723 10.230 1.00 98.12 114 ALA A C 1
ATOM 834 O O . ALA A 1 114 ? -9.424 -10.000 10.713 1.00 98.12 114 ALA A O 1
ATOM 835 N N . ALA A 1 115 ? -7.386 -9.138 10.972 1.00 97.62 115 ALA A N 1
ATOM 836 C CA . ALA A 1 115 ? -7.618 -8.777 12.369 1.00 97.62 115 ALA A CA 1
ATOM 837 C C . ALA A 1 115 ? -8.782 -7.783 12.526 1.00 97.62 115 ALA A C 1
ATOM 839 O O . ALA A 1 115 ? -9.535 -7.866 13.496 1.00 97.62 115 ALA A O 1
ATOM 840 N N . SER A 1 116 ? -8.973 -6.870 11.566 1.00 97.56 116 SER A N 1
ATOM 841 C CA . SER A 1 116 ? -10.067 -5.894 11.598 1.00 97.56 116 SER A CA 1
ATOM 842 C C . SER A 1 116 ? -11.456 -6.526 11.466 1.00 97.56 116 SER A C 1
ATOM 844 O O . SER A 1 116 ? -12.438 -5.904 11.872 1.00 97.56 116 SER A O 1
ATOM 846 N N . SER A 1 117 ? -11.568 -7.746 10.925 1.00 97.31 117 SER A N 1
ATOM 847 C CA . SER A 1 117 ? -12.858 -8.428 10.794 1.00 97.31 117 SER A CA 1
ATOM 848 C C . SER A 1 117 ? -13.330 -9.066 12.099 1.00 97.31 117 SER A C 1
ATOM 850 O O . SER A 1 117 ? -14.511 -9.386 12.209 1.00 97.31 117 SER A O 1
ATOM 852 N N . LEU A 1 118 ? -12.444 -9.226 13.088 1.00 96.62 118 LEU A N 1
ATOM 853 C CA . LEU A 1 118 ? -12.768 -9.840 14.371 1.00 96.62 118 LEU A CA 1
ATOM 854 C C . LEU A 1 118 ? -13.699 -8.953 15.208 1.00 96.62 118 LEU A C 1
ATOM 856 O O . LEU A 1 118 ? -13.545 -7.732 15.287 1.00 96.62 118 LEU A O 1
ATOM 860 N N . GLU A 1 119 ? -14.642 -9.587 15.900 1.00 94.50 119 GLU A N 1
ATOM 861 C CA . GLU A 1 119 ? -15.447 -8.933 16.929 1.00 94.50 119 GLU A CA 1
ATOM 862 C C . GLU A 1 119 ? -14.636 -8.847 18.227 1.00 94.50 119 GLU A C 1
ATOM 864 O O . GLU A 1 119 ? -14.450 -9.822 18.958 1.00 94.50 119 GLU A O 1
ATOM 869 N N . LEU A 1 120 ? -14.080 -7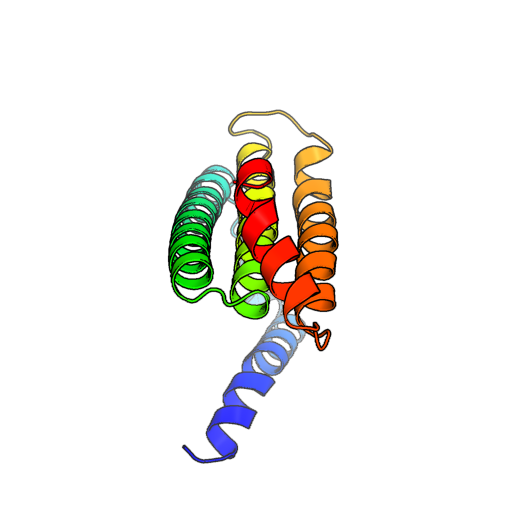.665 18.490 1.00 93.56 120 LEU A N 1
ATOM 870 C CA . LEU A 1 120 ? -13.245 -7.426 19.661 1.00 93.56 120 LEU A CA 1
ATOM 871 C C . LEU A 1 120 ? -14.104 -7.032 20.863 1.00 93.56 120 LEU A C 1
ATOM 873 O O . LEU A 1 120 ? -14.927 -6.122 20.785 1.00 93.56 120 LEU A O 1
ATOM 877 N N . SER A 1 121 ? -13.842 -7.657 22.012 1.00 94.94 121 SER A N 1
ATOM 878 C CA . SER A 1 121 ? -14.381 -7.170 23.281 1.00 94.94 121 SER A CA 1
ATOM 879 C C . SER A 1 121 ? -13.870 -5.748 23.573 1.00 94.94 121 SER A C 1
ATOM 881 O O . SER A 1 121 ? -12.778 -5.385 23.116 1.00 94.94 121 SER A O 1
ATOM 883 N N . PRO A 1 122 ? -14.586 -4.946 24.383 1.00 93.25 122 PRO A N 1
ATOM 884 C CA . PRO A 1 122 ? -14.176 -3.574 24.690 1.00 93.25 122 PRO A CA 1
ATOM 885 C C . PRO A 1 122 ? -12.738 -3.459 25.217 1.00 93.25 122 PRO A C 1
ATOM 887 O O . PRO A 1 122 ? -11.999 -2.567 24.804 1.00 93.25 122 PRO A O 1
ATOM 890 N N . ALA A 1 123 ? -12.305 -4.398 26.067 1.00 94.88 123 ALA A N 1
ATOM 891 C CA . ALA A 1 123 ? -10.943 -4.430 26.600 1.00 94.88 123 ALA A CA 1
ATOM 892 C C . ALA A 1 123 ? -9.886 -4.676 25.506 1.00 94.88 123 ALA A C 1
ATOM 894 O O . ALA A 1 123 ? -8.862 -3.996 25.465 1.00 94.88 123 ALA A O 1
ATOM 895 N N . ARG A 1 124 ? -10.144 -5.610 24.577 1.00 94.81 124 ARG A N 1
ATOM 896 C CA . ARG A 1 124 ? -9.237 -5.896 23.451 1.00 94.81 124 ARG A CA 1
ATOM 897 C C . ARG A 1 124 ? -9.185 -4.737 22.461 1.00 94.81 124 ARG A C 1
ATOM 899 O O . ARG A 1 124 ? -8.104 -4.381 22.008 1.00 94.81 124 ARG A O 1
ATOM 906 N N . ALA A 1 125 ? -10.327 -4.117 22.166 1.00 94.00 125 ALA A N 1
ATOM 907 C CA . ALA A 1 125 ? -10.391 -2.941 21.303 1.00 94.00 125 ALA A CA 1
ATOM 908 C C . ALA A 1 125 ? -9.566 -1.775 21.877 1.00 94.00 125 ALA A C 1
ATOM 910 O O . ALA A 1 125 ? -8.791 -1.145 21.159 1.00 94.00 125 ALA A O 1
ATOM 911 N N . GLN A 1 126 ? -9.662 -1.532 23.188 1.00 93.88 126 GLN A N 1
ATOM 912 C CA . GLN A 1 126 ? -8.837 -0.528 23.860 1.00 93.88 126 GLN A CA 1
ATOM 913 C C . GLN A 1 126 ? -7.345 -0.871 23.811 1.00 93.88 126 GLN A C 1
ATOM 915 O O . GLN A 1 126 ? -6.541 0.019 23.544 1.00 93.88 126 GLN A O 1
ATOM 920 N N . ALA A 1 127 ? -6.972 -2.139 24.008 1.00 94.06 127 ALA A N 1
ATOM 921 C CA . ALA A 1 127 ? -5.580 -2.575 23.901 1.00 94.06 127 ALA A CA 1
ATOM 922 C C . ALA A 1 127 ? -5.008 -2.347 22.489 1.00 94.06 127 ALA A C 1
ATOM 924 O O . ALA A 1 127 ? -3.902 -1.828 22.357 1.00 94.06 127 ALA A O 1
ATOM 925 N N . VAL A 1 128 ? -5.781 -2.657 21.442 1.00 95.81 128 VAL A N 1
ATOM 926 C CA . VAL A 1 128 ? -5.401 -2.421 20.036 1.00 95.81 128 VAL A CA 1
ATOM 927 C C . VAL A 1 128 ? -5.201 -0.933 19.748 1.00 95.81 128 VAL A C 1
ATOM 929 O O . VAL A 1 128 ? -4.206 -0.546 19.149 1.00 95.81 128 VAL A O 1
ATOM 932 N N . VAL A 1 129 ? -6.105 -0.063 20.202 1.00 94.88 129 VAL A N 1
ATOM 933 C CA . VAL A 1 129 ? -5.922 1.390 20.032 1.00 94.88 129 VAL A CA 1
ATOM 934 C C . VAL A 1 129 ? -4.734 1.898 20.864 1.00 94.88 129 VAL A C 1
ATOM 936 O O . VAL A 1 129 ? -3.997 2.778 20.423 1.00 94.88 129 VAL A O 1
ATOM 939 N N . GLY A 1 130 ? -4.516 1.330 22.053 1.00 91.44 130 GLY A N 1
ATOM 940 C CA . GLY A 1 130 ? -3.402 1.665 22.941 1.00 91.44 130 GLY A CA 1
ATOM 941 C C . GLY A 1 130 ? -2.030 1.263 22.393 1.00 91.44 130 GLY A C 1
ATOM 942 O O . GLY A 1 130 ? -1.047 1.959 22.652 1.00 91.44 130 GLY A O 1
ATOM 943 N N . SER A 1 131 ? -1.948 0.205 21.576 1.00 92.81 131 SER A N 1
ATOM 944 C CA . SER A 1 131 ? -0.693 -0.217 20.939 1.00 92.81 131 SER A CA 1
ATOM 945 C C . SER A 1 131 ? -0.193 0.773 19.888 1.00 92.81 131 SER A C 1
ATOM 947 O O . SER A 1 131 ? 0.953 0.672 19.453 1.00 92.81 131 SER A O 1
ATOM 949 N N . ALA A 1 132 ? -1.008 1.761 19.505 1.00 87.88 132 ALA A N 1
ATOM 950 C CA . ALA A 1 132 ? -0.628 2.769 18.529 1.00 87.88 132 ALA A CA 1
ATOM 951 C C . ALA A 1 132 ? 0.642 3.540 18.895 1.00 87.88 132 ALA A C 1
ATOM 953 O O . ALA A 1 132 ? 1.333 3.974 17.989 1.00 87.88 132 ALA A O 1
ATOM 954 N N . ARG A 1 133 ? 0.972 3.678 20.188 1.00 84.25 133 ARG A N 1
ATOM 955 C CA . ARG A 1 133 ? 2.227 4.305 20.642 1.00 84.25 133 ARG A CA 1
ATOM 956 C C . ARG A 1 133 ? 3.483 3.592 20.117 1.00 84.25 133 ARG A C 1
ATOM 958 O O . ARG A 1 133 ? 4.548 4.194 20.086 1.00 84.25 133 ARG A O 1
ATOM 965 N N . PHE A 1 134 ? 3.372 2.310 19.783 1.00 84.38 134 PHE A N 1
ATOM 966 C CA . PHE A 1 134 ? 4.497 1.490 19.337 1.00 84.38 134 PHE A CA 1
ATOM 967 C C . PHE A 1 134 ? 4.528 1.284 17.823 1.00 84.38 134 PHE A C 1
ATOM 969 O O . PHE A 1 134 ? 5.568 0.923 17.288 1.00 84.38 134 PHE A O 1
ATOM 976 N N . LEU A 1 135 ? 3.394 1.469 17.144 1.00 78.00 135 LEU A N 1
ATOM 977 C CA . LEU A 1 135 ? 3.249 1.172 15.717 1.00 78.00 135 LEU A CA 1
ATOM 978 C C . LEU A 1 135 ? 3.384 2.410 14.823 1.00 78.00 135 LEU A C 1
ATOM 980 O O . LEU A 1 135 ? 3.553 2.253 13.618 1.00 78.00 135 LEU A O 1
ATOM 984 N N . LEU A 1 136 ? 3.256 3.610 15.398 1.00 81.19 136 LEU A N 1
ATOM 985 C CA . LEU A 1 136 ? 3.186 4.902 14.714 1.00 81.19 136 LEU A CA 1
ATOM 986 C C . LEU A 1 136 ? 3.846 5.987 15.566 1.00 81.19 136 LEU A C 1
ATOM 988 O O . LEU A 1 136 ? 4.581 6.809 14.985 1.00 81.19 136 LEU A O 1
#

Sequence (136 aa):
MHAGSWVAVVAAPLVLLGLLLARPAIDLDWENQQAHFWLVLGAAALATALGWAVSVAARRRRDARLFLISLAFIASSGFLGLHALATPSVLLGPNAGFELATPAGLVVAGLFAAASSLELSPARAQAVVGSARFLL